Protein AF-A0A453IJX1-F1 (afdb_monomer_lite)

Secondary structure (DSSP, 8-state):
-TT---S------SS-SS-SSTT---HHIIIIIHHHHT----

Foldseek 3Di:
DVPDPDPDDDDDDDADCADPDPSGHDVCCVVPVVVVVPDDPD

Structure (mmCIF, N/CA/C/O backbone):
data_AF-A0A453IJX1-F1
#
_entry.id   AF-A0A453IJX1-F1
#
loop_
_atom_site.group_PDB
_atom_site.id
_atom_site.type_symbol
_atom_site.label_atom_id
_atom_site.label_alt_id
_atom_site.label_comp_id
_atom_site.label_asym_id
_atom_site.label_entity_id
_atom_site.label_seq_id
_atom_site.pdbx_PDB_ins_code
_atom_site.Cartn_x
_atom_site.Cartn_y
_atom_site.Cartn_z
_atom_site.occupancy
_atom_site.B_iso_or_equiv
_atom_site.auth_seq_id
_atom_site.auth_comp_id
_atom_site.auth_asym_id
_atom_site.auth_atom_id
_atom_site.pdbx_PDB_model_num
ATOM 1 N N . MET A 1 1 ? -5.456 -5.558 8.518 1.00 73.12 1 MET A N 1
ATOM 2 C CA . MET A 1 1 ? -5.763 -4.264 9.183 1.00 73.12 1 MET A CA 1
ATOM 3 C C . MET A 1 1 ? -7.143 -4.149 9.836 1.00 73.12 1 MET A C 1
ATOM 5 O O . MET A 1 1 ? -7.274 -3.313 10.724 1.00 73.12 1 MET A O 1
ATOM 9 N N . LYS A 1 2 ? -8.149 -4.958 9.462 1.00 80.00 2 LYS A N 1
ATOM 10 C CA . LYS A 1 2 ? -9.526 -4.861 9.998 1.00 80.00 2 LYS A CA 1
ATOM 11 C C . LYS A 1 2 ? -9.652 -5.051 11.522 1.00 80.00 2 LYS A C 1
ATOM 13 O O . LYS A 1 2 ? -10.513 -4.441 12.127 1.00 80.00 2 LYS A O 1
ATOM 18 N N . LYS A 1 3 ? -8.779 -5.856 12.144 1.00 87.06 3 LYS A N 1
ATOM 19 C CA . LYS A 1 3 ? -8.814 -6.124 13.597 1.00 87.06 3 LYS A CA 1
ATOM 20 C C . LYS A 1 3 ? -8.138 -5.057 14.465 1.00 87.06 3 LYS A C 1
ATOM 22 O O . LYS A 1 3 ? -8.419 -4.976 15.650 1.00 87.06 3 LYS A O 1
ATOM 27 N N . SER A 1 4 ? -7.216 -4.275 13.904 1.00 88.94 4 SER A N 1
ATOM 28 C CA . SER A 1 4 ? -6.528 -3.232 14.671 1.00 88.94 4 SER A CA 1
ATOM 29 C C . SER A 1 4 ? -7.444 -2.016 14.802 1.00 88.94 4 SER A C 1
ATOM 31 O O . SER A 1 4 ? -7.933 -1.514 13.790 1.00 88.94 4 SER A O 1
ATOM 33 N N . THR A 1 5 ? -7.648 -1.531 16.023 1.00 90.25 5 THR A N 1
ATOM 34 C CA . THR A 1 5 ? -8.415 -0.312 16.338 1.00 90.25 5 THR A CA 1
ATOM 35 C C . THR A 1 5 ? -7.521 0.924 16.492 1.00 90.25 5 THR A C 1
ATOM 37 O O . THR A 1 5 ? -8.012 2.008 16.794 1.00 90.25 5 THR A O 1
ATOM 40 N N . ALA A 1 6 ? -6.207 0.788 16.274 1.00 91.56 6 ALA A N 1
ATOM 41 C CA . ALA A 1 6 ? -5.258 1.885 16.418 1.00 91.56 6 ALA A CA 1
ATOM 42 C C . ALA A 1 6 ? -5.502 2.990 15.377 1.00 91.56 6 ALA A C 1
ATOM 44 O O . ALA A 1 6 ? -5.747 2.703 14.201 1.00 91.56 6 ALA A O 1
ATOM 45 N N . LYS A 1 7 ? -5.372 4.251 15.816 1.00 90.12 7 LYS A N 1
ATOM 46 C CA . LYS A 1 7 ? -5.520 5.448 14.969 1.00 90.12 7 LYS A CA 1
ATOM 47 C C . LYS A 1 7 ? -4.503 5.479 13.827 1.00 90.12 7 LYS A C 1
ATOM 49 O O . LYS A 1 7 ? -4.846 5.852 12.711 1.0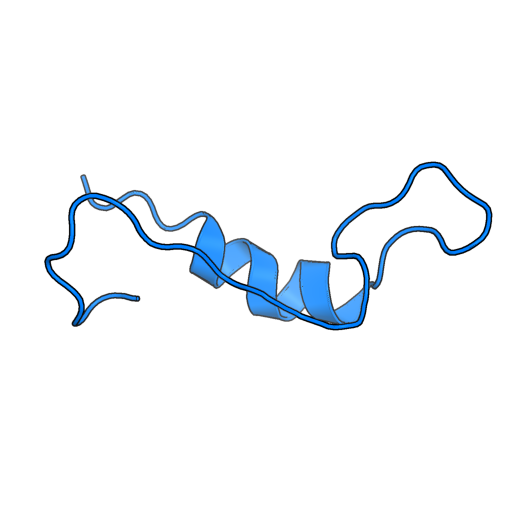0 90.12 7 LYS A O 1
ATOM 54 N N . TRP A 1 8 ? -3.270 5.063 14.104 1.00 91.81 8 TRP A N 1
ATOM 55 C CA . TRP A 1 8 ? -2.203 4.968 13.114 1.00 91.81 8 TRP A CA 1
ATOM 56 C C . TRP A 1 8 ? -1.898 3.505 12.826 1.00 91.81 8 TRP A C 1
ATOM 58 O O . TRP A 1 8 ? -1.674 2.714 13.741 1.00 91.81 8 TRP A O 1
ATOM 68 N N . LYS A 1 9 ? -1.882 3.152 11.542 1.00 90.12 9 LYS A N 1
ATOM 69 C CA . LYS A 1 9 ? -1.493 1.826 11.064 1.00 90.12 9 LYS A CA 1
ATOM 70 C C . LYS A 1 9 ? -0.357 2.019 10.075 1.00 90.12 9 LYS A C 1
ATOM 72 O O . LYS A 1 9 ? -0.552 2.625 9.027 1.00 90.12 9 LYS A O 1
ATOM 77 N N . ILE A 1 10 ? 0.822 1.539 10.443 1.00 92.69 10 ILE A N 1
ATOM 78 C CA . ILE A 1 10 ? 2.053 1.697 9.670 1.00 92.69 10 ILE A CA 1
ATOM 79 C C . ILE A 1 10 ? 2.477 0.308 9.200 1.00 92.69 10 ILE A C 1
ATOM 81 O O . ILE A 1 10 ? 2.475 -0.637 9.987 1.00 92.69 10 ILE A O 1
ATOM 85 N N . ALA A 1 11 ? 2.806 0.181 7.917 1.00 93.12 11 ALA A N 1
ATOM 86 C CA . ALA A 1 11 ? 3.344 -1.041 7.331 1.00 93.12 11 ALA A CA 1
ATOM 87 C C . ALA A 1 11 ? 4.789 -0.784 6.893 1.00 93.12 11 ALA A C 1
ATOM 89 O O . ALA A 1 11 ? 5.057 0.214 6.227 1.00 93.12 11 ALA A O 1
ATOM 90 N N . ILE A 1 12 ? 5.704 -1.673 7.280 1.00 95.69 12 ILE A N 1
ATOM 91 C CA . ILE A 1 12 ? 7.140 -1.578 6.993 1.00 95.69 12 ILE A CA 1
ATOM 92 C C . ILE A 1 12 ? 7.540 -2.829 6.211 1.00 95.69 12 ILE A C 1
ATOM 94 O O . ILE A 1 12 ? 7.156 -3.937 6.584 1.00 95.69 12 ILE A O 1
ATOM 98 N N . GLY A 1 13 ? 8.295 -2.652 5.129 1.00 94.56 13 GLY A N 1
ATOM 99 C CA . GLY A 1 13 ? 8.776 -3.741 4.285 1.00 94.56 13 GLY A CA 1
ATOM 100 C C . GLY A 1 13 ? 10.078 -3.373 3.580 1.00 94.56 13 GLY A C 1
ATOM 101 O O . GLY A 1 13 ? 10.423 -2.199 3.481 1.00 94.56 13 GLY A O 1
ATOM 102 N N . HIS A 1 14 ? 10.800 -4.391 3.113 1.00 95.56 14 HIS A N 1
ATOM 103 C CA . HIS A 1 14 ? 12.089 -4.230 2.436 1.00 95.56 14 HIS A CA 1
ATOM 104 C C . HIS A 1 14 ? 11.957 -3.691 0.998 1.00 95.56 14 HIS A C 1
ATOM 106 O O . HIS A 1 14 ? 12.786 -2.898 0.565 1.00 95.56 14 HIS A O 1
ATOM 112 N N . HIS A 1 15 ? 10.906 -4.088 0.269 1.00 95.38 15 HIS A N 1
ATOM 113 C CA . HIS A 1 15 ? 10.677 -3.693 -1.127 1.00 95.38 15 HIS A CA 1
ATOM 114 C C . HIS A 1 15 ? 9.706 -2.515 -1.259 1.00 95.38 15 HIS A C 1
ATOM 116 O O . HIS A 1 15 ? 8.760 -2.369 -0.479 1.00 95.38 15 HIS A O 1
ATOM 122 N N . THR A 1 16 ? 9.911 -1.694 -2.291 1.00 95.06 16 THR A N 1
ATOM 123 C CA . THR A 1 16 ? 9.072 -0.535 -2.604 1.00 95.06 16 THR A CA 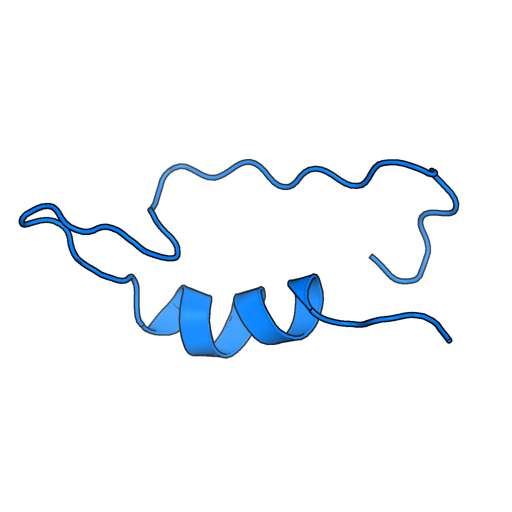1
ATOM 124 C C . THR A 1 16 ? 7.731 -0.962 -3.195 1.00 95.06 16 THR A C 1
ATOM 126 O O . THR A 1 16 ? 7.662 -1.755 -4.132 1.00 95.06 16 THR A O 1
ATOM 129 N N . ILE A 1 17 ? 6.633 -0.391 -2.688 1.00 96.56 17 ILE A N 1
ATOM 130 C CA . ILE A 1 17 ? 5.327 -0.499 -3.362 1.00 96.56 17 ILE A CA 1
ATOM 131 C C . ILE A 1 17 ? 5.335 0.374 -4.618 1.00 96.56 17 ILE A C 1
ATOM 133 O O . ILE A 1 17 ? 4.896 -0.066 -5.677 1.00 96.56 17 ILE A O 1
ATOM 137 N N . ARG A 1 18 ? 5.843 1.605 -4.483 1.00 96.69 18 ARG A N 1
ATOM 138 C CA . ARG A 1 18 ? 6.107 2.517 -5.592 1.00 96.69 18 ARG A CA 1
ATOM 139 C C . ARG A 1 18 ? 7.468 3.169 -5.438 1.00 96.69 18 ARG A C 1
ATOM 141 O O . ARG A 1 18 ? 7.798 3.594 -4.332 1.00 96.69 18 ARG A O 1
ATOM 148 N N . SER A 1 19 ? 8.218 3.265 -6.527 1.00 96.75 19 SER A N 1
ATOM 149 C CA . SER A 1 19 ? 9.489 3.990 -6.581 1.00 96.75 19 SER A CA 1
ATOM 150 C C . SER A 1 19 ? 9.632 4.695 -7.921 1.00 96.75 19 SER A C 1
ATOM 152 O O . SER A 1 19 ? 9.266 4.147 -8.954 1.00 96.75 19 SER A O 1
ATOM 154 N N . VAL A 1 20 ? 10.201 5.899 -7.901 1.00 96.62 20 VAL A N 1
ATOM 155 C CA . VAL A 1 20 ? 10.561 6.654 -9.114 1.00 96.62 20 VAL A CA 1
ATOM 156 C C . VAL A 1 20 ? 12.026 6.454 -9.521 1.00 96.62 20 VAL A C 1
ATOM 158 O O . VAL A 1 20 ? 12.484 7.078 -10.471 1.00 96.62 20 VAL A O 1
ATOM 161 N N . SER A 1 21 ? 12.767 5.612 -8.795 1.00 95.75 21 SER A N 1
ATOM 162 C CA . SER A 1 21 ? 14.111 5.164 -9.179 1.00 95.75 21 SER A CA 1
ATOM 163 C C . SER A 1 21 ? 14.058 3.925 -10.075 1.00 95.75 21 SER A C 1
ATOM 165 O O . SER A 1 21 ? 12.992 3.340 -10.267 1.00 95.75 21 SER A O 1
ATOM 167 N N . ASP A 1 22 ? 15.223 3.466 -10.537 1.00 95.56 22 ASP A N 1
ATOM 168 C CA . ASP A 1 22 ? 15.380 2.274 -11.386 1.00 95.56 22 ASP A CA 1
ATOM 169 C C . ASP A 1 22 ? 14.767 0.992 -10.799 1.00 95.56 22 ASP A C 1
ATOM 171 O O . ASP A 1 22 ? 14.416 0.074 -11.537 1.00 95.56 22 ASP A O 1
ATOM 175 N N . HIS A 1 23 ? 14.597 0.922 -9.474 1.00 93.75 23 HIS A N 1
ATOM 176 C CA . HIS A 1 23 ? 13.928 -0.204 -8.817 1.00 93.75 23 HIS A CA 1
ATOM 177 C C . HIS A 1 23 ? 12.439 -0.316 -9.181 1.00 93.75 23 HIS A C 1
ATOM 179 O O . HIS A 1 23 ? 11.883 -1.411 -9.130 1.00 93.75 23 HIS A O 1
ATOM 185 N N . GLY A 1 24 ? 11.801 0.800 -9.548 1.00 95.75 24 GLY A N 1
ATOM 186 C CA . GLY A 1 24 ? 10.411 0.851 -9.980 1.00 95.75 24 GLY A CA 1
ATOM 187 C C . GLY A 1 24 ? 9.393 0.351 -8.951 1.00 95.75 24 GLY A C 1
ATOM 188 O O . GLY A 1 24 ? 9.629 0.277 -7.737 1.00 95.75 24 G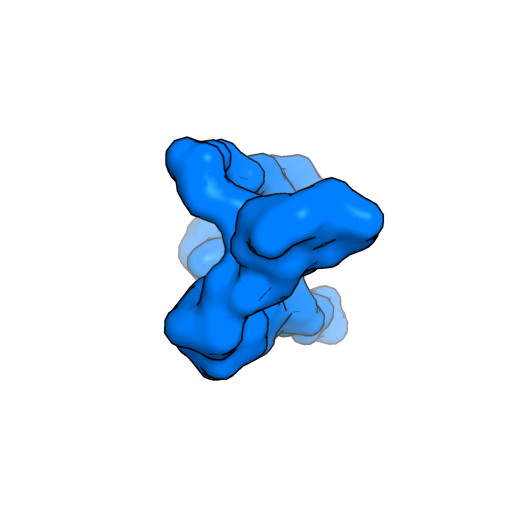LY A O 1
ATOM 189 N N . ASP A 1 25 ? 8.211 0.031 -9.465 1.00 97.88 25 ASP A N 1
ATOM 190 C CA . ASP A 1 25 ? 7.105 -0.510 -8.686 1.00 97.88 25 ASP A CA 1
ATOM 191 C C . ASP A 1 25 ? 7.214 -2.038 -8.575 1.00 97.88 25 ASP A C 1
ATOM 193 O O . ASP A 1 25 ? 7.375 -2.737 -9.579 1.00 97.88 25 ASP A O 1
ATOM 197 N N . THR A 1 26 ? 7.007 -2.580 -7.372 1.00 97.75 26 THR A N 1
ATOM 198 C CA . THR A 1 26 ? 6.847 -4.031 -7.193 1.00 97.75 26 THR A CA 1
ATOM 199 C C . THR A 1 26 ? 5.404 -4.424 -7.524 1.00 97.75 26 THR A C 1
ATOM 201 O O . THR A 1 26 ? 4.480 -4.164 -6.743 1.00 97.75 26 THR A O 1
ATOM 204 N N . LYS A 1 27 ? 5.190 -5.047 -8.690 1.00 97.50 27 LYS A N 1
ATOM 205 C CA . LYS A 1 27 ? 3.853 -5.357 -9.239 1.00 97.50 27 LYS A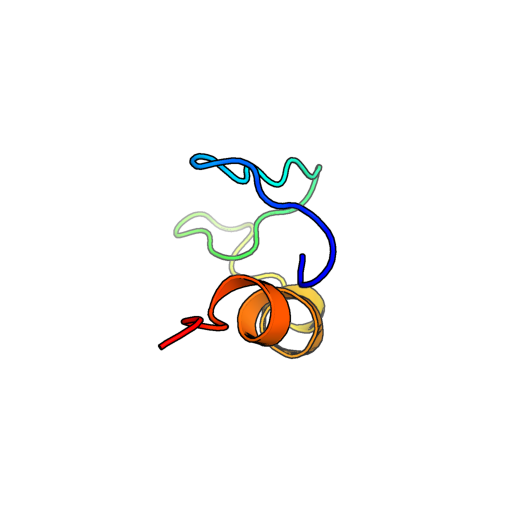 CA 1
ATOM 206 C C . LYS A 1 27 ? 3.005 -6.209 -8.296 1.00 97.50 27 LYS A C 1
ATOM 208 O O . LYS A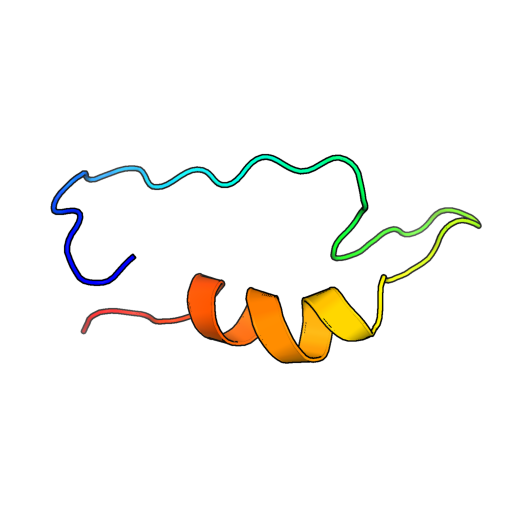 1 27 ? 1.817 -5.941 -8.127 1.00 97.50 27 LYS A O 1
ATOM 213 N N . GLU A 1 28 ? 3.614 -7.181 -7.632 1.00 97.94 28 GLU A N 1
ATOM 214 C CA . GLU A 1 28 ? 2.953 -8.081 -6.688 1.00 97.94 28 GLU A CA 1
ATOM 215 C C . GLU A 1 28 ? 2.414 -7.300 -5.483 1.00 97.94 28 GLU A C 1
ATOM 217 O O . GLU A 1 28 ? 1.288 -7.526 -5.037 1.00 97.94 28 GLU A O 1
ATOM 222 N N . LEU A 1 29 ? 3.171 -6.314 -4.986 1.00 97.56 29 LEU A N 1
ATOM 223 C CA . LEU A 1 29 ? 2.734 -5.467 -3.875 1.00 97.56 29 LEU A CA 1
ATOM 224 C C . LEU A 1 29 ? 1.627 -4.498 -4.298 1.00 97.56 29 LEU A C 1
ATOM 226 O O . LEU A 1 29 ? 0.707 -4.244 -3.517 1.00 97.56 29 LEU A O 1
ATOM 230 N N . LEU A 1 30 ? 1.655 -3.991 -5.532 1.00 97.12 30 LEU A N 1
ATOM 231 C CA . LEU A 1 30 ? 0.542 -3.211 -6.076 1.00 97.12 30 LEU A CA 1
ATOM 232 C C . LEU A 1 30 ? -0.746 -4.036 -6.181 1.00 97.12 30 LEU A C 1
ATOM 234 O O . LEU A 1 30 ? -1.821 -3.517 -5.889 1.00 97.12 30 LEU A O 1
ATOM 238 N N . GLN A 1 31 ? -0.650 -5.300 -6.592 1.00 97.69 31 GLN A N 1
ATOM 239 C CA . GLN A 1 31 ? -1.814 -6.163 -6.801 1.00 97.69 31 GLN A CA 1
ATOM 240 C C . GLN A 1 31 ? -2.377 -6.727 -5.494 1.00 97.69 31 GLN A C 1
ATOM 242 O O . GLN A 1 31 ? -3.592 -6.779 -5.325 1.00 97.69 31 GLN A O 1
ATOM 247 N N . LEU A 1 32 ? -1.513 -7.134 -4.562 1.00 95.94 32 LEU A N 1
ATOM 248 C CA . LEU A 1 32 ? -1.923 -7.873 -3.366 1.00 95.94 32 LEU A CA 1
ATOM 249 C C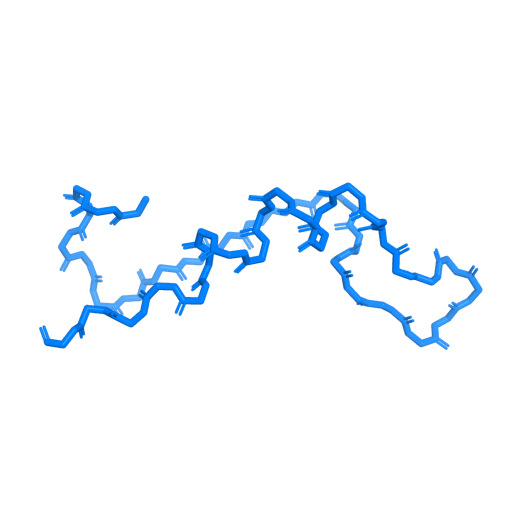 . LEU A 1 32 ? -1.975 -6.997 -2.113 1.00 95.94 32 LEU A C 1
ATOM 251 O O . LEU A 1 32 ? -2.908 -7.106 -1.317 1.00 95.94 32 LEU A O 1
ATOM 255 N N . LEU A 1 33 ? -0.989 -6.116 -1.921 1.00 94.56 33 LEU A N 1
ATOM 256 C CA . LEU A 1 33 ? -0.854 -5.348 -0.682 1.00 94.56 33 LEU A CA 1
ATOM 257 C C . LEU A 1 33 ? -1.593 -4.009 -0.744 1.00 94.56 33 LEU A C 1
ATOM 259 O O . LEU A 1 33 ? -2.317 -3.661 0.191 1.00 94.56 33 LEU A O 1
ATOM 263 N N . LEU A 1 34 ? -1.457 -3.260 -1.841 1.00 94.44 34 LEU A N 1
ATOM 264 C CA . LEU A 1 34 ? -2.068 -1.936 -1.971 1.00 94.44 34 LEU A CA 1
ATOM 265 C C . LEU A 1 34 ? -3.593 -1.935 -1.741 1.00 94.44 34 LEU A C 1
ATOM 267 O O . LEU A 1 34 ? -4.061 -1.029 -1.043 1.00 94.44 34 LEU A O 1
ATOM 271 N N . PRO A 1 35 ? -4.384 -2.919 -2.225 1.00 93.56 35 PRO A N 1
ATOM 272 C CA . PRO A 1 35 ? -5.816 -2.967 -1.935 1.00 93.56 35 PRO A CA 1
ATOM 273 C C . PRO A 1 35 ? -6.111 -3.125 -0.442 1.00 93.56 35 PRO A C 1
ATOM 275 O O . PRO A 1 35 ? -7.038 -2.500 0.062 1.00 93.56 35 PRO A O 1
ATOM 278 N N . VAL A 1 36 ? -5.296 -3.899 0.286 1.00 91.56 36 VAL A N 1
ATOM 279 C CA . VAL A 1 36 ? -5.425 -4.086 1.741 1.00 91.56 36 VAL A CA 1
ATOM 280 C C . VAL A 1 36 ? -5.080 -2.802 2.499 1.00 91.56 36 VAL A C 1
ATOM 282 O O . VAL A 1 36 ? -5.703 -2.514 3.524 1.00 91.56 36 VAL A O 1
ATOM 285 N N . LEU A 1 37 ? -4.111 -2.023 2.000 1.00 91.56 37 LEU A N 1
ATOM 286 C CA . LEU A 1 37 ? -3.708 -0.745 2.594 1.00 91.56 37 LEU A CA 1
ATOM 287 C C . LEU A 1 37 ? -4.724 0.378 2.357 1.00 91.56 37 LEU A C 1
ATOM 289 O O . LEU A 1 37 ? -4.936 1.205 3.239 1.00 91.56 37 LEU A O 1
ATOM 293 N N . LYS A 1 38 ? -5.377 0.387 1.191 1.00 89.44 38 LYS A N 1
ATOM 294 C CA . LYS A 1 38 ? -6.348 1.416 0.791 1.00 89.44 38 LYS A CA 1
ATOM 295 C C . LYS A 1 38 ? -7.761 1.213 1.332 1.00 89.44 38 LYS A C 1
ATOM 297 O O . LYS A 1 38 ? -8.631 2.023 1.022 1.00 89.44 38 LYS A O 1
ATOM 302 N N . VAL A 1 39 ? -8.025 0.162 2.112 1.00 81.44 39 VAL A N 1
ATOM 303 C CA . VAL A 1 39 ? -9.363 -0.052 2.684 1.00 81.44 39 VAL A CA 1
ATOM 304 C C . VAL A 1 39 ? -9.700 1.088 3.648 1.00 81.44 39 VAL A C 1
ATOM 306 O O . VAL A 1 39 ? -9.314 1.066 4.818 1.00 81.44 39 VAL A O 1
ATOM 309 N N . ILE A 1 40 ? -10.462 2.063 3.156 1.00 60.47 40 ILE A N 1
ATOM 310 C CA . ILE A 1 40 ? -11.140 3.068 3.968 1.00 60.47 40 ILE A CA 1
ATOM 311 C C . ILE A 1 40 ? -12.214 2.314 4.755 1.00 60.47 40 ILE A C 1
ATOM 313 O O . ILE A 1 40 ? -13.144 1.762 4.166 1.00 60.47 40 ILE A O 1
ATOM 317 N N . HIS A 1 41 ? -12.075 2.242 6.081 1.00 59.78 41 HIS A N 1
ATOM 318 C CA . HIS A 1 41 ? -13.263 2.009 6.898 1.00 59.78 41 HIS A CA 1
ATOM 319 C C . HIS A 1 41 ? -14.075 3.299 6.810 1.00 59.78 41 HIS A C 1
ATOM 321 O O . HIS A 1 41 ? -13.575 4.347 7.216 1.00 59.78 41 HIS A O 1
ATOM 327 N N . LYS A 1 42 ? -15.247 3.220 6.169 1.00 50.88 42 LYS A N 1
ATOM 328 C CA . LYS A 1 42 ? -16.283 4.242 6.326 1.00 50.88 42 LYS A CA 1
ATOM 329 C C . LYS A 1 42 ? -16.705 4.313 7.787 1.00 50.88 42 LYS A C 1
ATOM 331 O O . LYS A 1 42 ? -16.709 3.237 8.429 1.00 50.88 42 LYS A O 1
#

pLDDT: mean 90.47, std 10.61, range [50.88, 97.94]

Organism: Aegilops tauschii subsp. strangulata (NCBI:txid200361)

InterPro domains:
  IPR029052 Metallo-dependent phosphatase-like [G3DSA:3.60.21.10] (1-41)
  IPR029052 Metallo-dependent phosphatase-like [SSF56300] (2-38)
  IPR051558 Metallophosphoesterase Purple Acid Phosphatase [PTHR10161] (1-38)

Radius of gyration: 12.17 Å; chains: 1; bounding box: 32×15×28 Å

Sequence (42 aa):
MKKSTAKWKIAIGHHTIRSVSDHGDTKELLQLLLPVLKVIHK